Protein AF-A0A9W7CR65-F1 (afdb_monomer)

Mean predicted aligned error: 18.74 Å

Secondary structure (DSSP, 8-state):
------------------------------HHHHHHHHHHHHHHHHHHHHHHHHHHHHHHHHHHHHHHHHHHHHHHSPPPPP---TT--HHHHHHHHHHHHHHHHHHHHHT--GGGG-----

Structure (mmCIF, N/CA/C/O backbone):
data_AF-A0A9W7CR65-F1
#
_entry.id   AF-A0A9W7CR65-F1
#
loop_
_atom_site.group_PDB
_atom_site.id
_atom_site.type_symbol
_atom_site.label_atom_id
_atom_site.label_alt_id
_atom_site.label_comp_id
_atom_site.label_asym_id
_atom_site.label_entity_id
_atom_site.label_seq_id
_atom_site.pdbx_PDB_ins_code
_atom_site.Cartn_x
_atom_site.Cartn_y
_atom_site.Cartn_z
_atom_site.occupancy
_atom_site.B_iso_or_equiv
_atom_site.auth_seq_id
_atom_site.auth_comp_id
_atom_site.auth_asym_id
_atom_site.auth_atom_id
_atom_site.pdbx_PDB_model_num
ATOM 1 N N . MET A 1 1 ? -52.396 -55.146 -7.345 1.00 41.34 1 MET A N 1
ATOM 2 C CA . MET A 1 1 ? -51.537 -56.161 -6.698 1.00 41.34 1 MET A CA 1
ATOM 3 C C . MET A 1 1 ? -50.682 -55.373 -5.697 1.00 41.34 1 MET A C 1
ATOM 5 O O . MET A 1 1 ? -49.852 -54.617 -6.169 1.00 41.34 1 MET A O 1
ATOM 9 N N . ALA A 1 2 ? -51.022 -55.183 -4.408 1.00 36.03 2 ALA A N 1
ATOM 10 C CA . ALA A 1 2 ? -51.309 -56.144 -3.316 1.00 36.03 2 ALA A CA 1
ATOM 11 C C . ALA A 1 2 ? -50.117 -57.116 -3.162 1.00 36.03 2 ALA A C 1
ATOM 13 O O . ALA A 1 2 ? -49.791 -57.725 -4.173 1.00 36.03 2 ALA A O 1
ATOM 14 N N . GLN A 1 3 ? -49.387 -57.313 -2.054 1.00 40.72 3 GLN A N 1
ATOM 15 C CA . GLN A 1 3 ? -49.462 -57.092 -0.585 1.00 40.72 3 GLN A CA 1
ATOM 16 C C . GLN A 1 3 ? -47.986 -56.957 -0.084 1.00 40.72 3 GLN A C 1
ATOM 18 O O . GLN A 1 3 ? -47.090 -57.355 -0.823 1.00 40.72 3 GLN A O 1
ATOM 23 N N . THR A 1 4 ? -47.563 -56.300 1.007 1.00 43.38 4 THR A N 1
ATOM 24 C CA . THR A 1 4 ? -47.916 -56.334 2.448 1.00 43.38 4 THR A CA 1
ATOM 25 C C . THR A 1 4 ? -47.606 -57.658 3.157 1.00 43.38 4 THR A C 1
ATOM 27 O O . THR A 1 4 ? -48.370 -58.593 3.013 1.00 43.38 4 THR A O 1
ATOM 30 N N . GLU A 1 5 ? -46.558 -57.681 3.990 1.00 43.41 5 GLU A N 1
ATOM 31 C CA . GLU A 1 5 ? -46.440 -58.445 5.256 1.00 43.41 5 GLU A CA 1
ATOM 32 C C . GLU A 1 5 ? -45.136 -57.968 5.938 1.00 43.41 5 GLU A C 1
ATOM 34 O O . GLU A 1 5 ? -44.069 -58.041 5.340 1.00 43.41 5 GLU A O 1
ATOM 39 N N . ALA A 1 6 ? -45.127 -57.202 7.033 1.00 43.91 6 ALA A N 1
ATOM 40 C CA . ALA A 1 6 ? -45.684 -57.409 8.374 1.00 43.91 6 ALA A CA 1
ATOM 41 C C . ALA A 1 6 ? -44.957 -58.509 9.170 1.00 43.91 6 ALA A C 1
ATOM 43 O O . ALA A 1 6 ? -45.152 -59.692 8.933 1.00 43.91 6 ALA A O 1
ATOM 44 N N . ALA A 1 7 ? -44.177 -58.082 10.168 1.00 39.16 7 ALA A N 1
ATOM 45 C CA . ALA A 1 7 ? -43.906 -58.845 11.385 1.00 39.16 7 ALA A CA 1
ATOM 46 C C . ALA A 1 7 ? -43.545 -57.873 12.529 1.00 39.16 7 ALA A C 1
ATOM 48 O O . ALA A 1 7 ? -42.397 -57.490 12.734 1.00 39.16 7 ALA A O 1
ATOM 49 N N . THR A 1 8 ? -44.587 -57.442 13.234 1.00 44.91 8 THR A N 1
ATOM 50 C CA . THR A 1 8 ? -44.626 -56.872 14.600 1.00 44.91 8 THR A CA 1
ATOM 51 C C . THR A 1 8 ? -45.035 -58.051 15.518 1.00 44.91 8 THR A C 1
ATOM 53 O O . THR A 1 8 ? -45.747 -58.916 14.995 1.00 44.91 8 THR A O 1
ATOM 56 N N . PRO A 1 9 ? -44.633 -58.179 16.811 1.00 46.75 9 PRO A N 1
ATOM 57 C CA . PRO A 1 9 ? -45.292 -57.407 17.883 1.00 46.75 9 PRO A CA 1
ATOM 58 C C . PRO A 1 9 ? -44.507 -57.088 19.184 1.00 46.75 9 PRO A C 1
ATOM 60 O O . PRO A 1 9 ? -43.687 -57.878 19.625 1.00 46.75 9 PRO A O 1
ATOM 63 N N . GLN A 1 10 ? -44.906 -55.953 19.797 1.00 38.19 10 GLN A N 1
ATOM 64 C CA . GLN A 1 10 ? -45.129 -55.674 21.244 1.00 38.19 10 GLN A CA 1
ATOM 65 C C . GLN A 1 10 ? -43.935 -55.832 22.225 1.00 38.19 10 GLN A C 1
ATOM 67 O O . GLN A 1 10 ? -43.142 -56.746 22.118 1.00 38.19 10 GLN A O 1
ATOM 72 N N . GLU A 1 11 ? -43.708 -54.964 23.219 1.00 35.31 11 GLU A N 1
ATOM 73 C CA . GLU A 1 11 ? -44.657 -54.482 24.232 1.00 35.31 11 GLU A CA 1
ATOM 74 C C . GLU A 1 11 ? -44.203 -53.161 24.914 1.00 35.31 11 GLU A C 1
ATOM 76 O O . GLU A 1 11 ? -43.067 -52.715 24.789 1.00 35.31 11 GLU A O 1
ATOM 81 N N . ALA A 1 12 ? -45.171 -52.543 25.591 1.00 40.62 12 ALA A N 1
ATOM 82 C CA . ALA A 1 12 ? -45.284 -51.225 26.209 1.00 40.62 12 ALA A CA 1
ATOM 83 C C . ALA A 1 12 ? -44.092 -50.679 27.020 1.00 40.62 12 ALA A C 1
ATOM 85 O O . ALA A 1 12 ? -43.443 -51.408 27.750 1.00 40.62 12 ALA A O 1
ATOM 86 N N . HIS A 1 13 ? -43.944 -49.350 27.042 1.00 44.94 13 HIS A N 1
ATOM 87 C CA . HIS A 1 13 ? -44.265 -48.560 28.239 1.00 44.94 13 HIS A CA 1
ATOM 88 C C . HIS A 1 13 ? -44.498 -47.089 27.855 1.00 44.94 13 HIS A C 1
ATOM 90 O O . HIS A 1 13 ? -43.726 -46.476 27.123 1.00 44.94 13 HIS A O 1
ATOM 96 N N . HIS A 1 14 ? -45.634 -46.564 28.312 1.00 48.97 14 HIS A N 1
ATOM 97 C CA . HIS A 1 14 ? -46.015 -45.160 28.245 1.00 48.97 14 HIS A CA 1
ATOM 98 C C . HIS A 1 14 ? -45.067 -44.327 29.110 1.00 48.97 14 HIS A C 1
ATOM 100 O O . HIS A 1 14 ? -44.939 -44.646 30.286 1.00 48.97 14 HIS A O 1
ATOM 106 N N . GLU A 1 15 ? -44.542 -43.212 28.602 1.00 34.75 15 GLU A N 1
ATOM 107 C CA . GLU A 1 15 ? -44.429 -42.009 29.430 1.00 34.75 15 GLU A CA 1
ATOM 108 C C . GLU A 1 15 ? -44.466 -40.749 28.555 1.00 34.75 15 GLU A C 1
ATOM 110 O O . GLU A 1 15 ? -43.755 -40.619 27.559 1.00 34.75 15 GLU A O 1
ATOM 115 N N . ALA A 1 16 ? -45.383 -39.853 28.915 1.00 41.25 16 ALA A N 1
ATOM 116 C CA . ALA A 1 16 ? -45.557 -38.517 28.366 1.00 41.25 16 ALA A CA 1
ATOM 117 C C . ALA A 1 16 ? -44.267 -37.682 28.518 1.00 41.25 16 ALA A C 1
ATOM 119 O O . ALA A 1 16 ? -43.453 -37.969 29.396 1.00 41.25 16 ALA A O 1
ATOM 120 N N . PRO A 1 17 ? -44.064 -36.631 27.701 1.00 40.94 17 PRO A N 1
ATOM 121 C CA . PRO A 1 17 ? -42.855 -35.822 27.790 1.00 40.94 17 PRO A CA 1
ATOM 122 C C . PRO A 1 17 ? -42.782 -35.172 29.178 1.00 40.94 17 PRO A C 1
ATOM 124 O O . PRO A 1 17 ? -43.758 -34.524 29.574 1.00 40.94 17 PRO A O 1
ATOM 127 N N . PRO A 1 18 ? -41.660 -35.249 29.920 1.00 43.22 18 PRO A N 1
ATOM 128 C CA . PRO A 1 18 ? -41.446 -34.289 30.979 1.00 43.22 18 PRO A CA 1
ATOM 129 C C . PRO A 1 18 ? -41.287 -32.929 30.304 1.00 43.22 18 PRO A C 1
ATOM 131 O O . PRO A 1 18 ? -40.263 -32.601 29.703 1.00 43.22 18 PRO A O 1
ATOM 134 N N . ALA A 1 19 ? -42.369 -32.156 30.381 1.00 49.41 19 ALA A N 1
ATOM 135 C CA . ALA A 1 19 ? -42.361 -30.715 30.295 1.00 49.41 19 ALA A CA 1
ATOM 136 C C . ALA A 1 19 ? -41.265 -30.201 31.237 1.00 49.41 19 ALA A C 1
ATOM 138 O O . ALA A 1 19 ? -41.433 -30.112 32.448 1.00 49.41 19 ALA A O 1
ATOM 139 N N . GLY A 1 20 ? -40.105 -29.941 30.651 1.00 41.66 20 GLY A N 1
ATOM 140 C CA . GLY A 1 20 ? -38.918 -29.442 31.321 1.00 41.66 20 GLY A CA 1
ATOM 141 C C . GLY A 1 20 ? -38.293 -28.310 30.526 1.00 41.66 20 GLY A C 1
ATOM 142 O O . GLY A 1 20 ? -37.088 -28.098 30.600 1.00 41.66 20 GLY A O 1
ATOM 143 N N . THR A 1 21 ? -39.092 -27.559 29.760 1.00 39.88 21 THR A N 1
ATOM 144 C CA . THR A 1 21 ? -38.752 -26.161 29.517 1.00 39.88 21 THR A CA 1
ATOM 145 C C . THR A 1 21 ? -38.782 -25.485 30.881 1.00 39.88 21 THR A C 1
ATOM 147 O O . THR A 1 21 ? -39.824 -24.986 31.309 1.00 39.88 21 THR A O 1
ATOM 150 N N . ALA A 1 22 ? -37.637 -25.454 31.565 1.00 38.16 22 ALA A N 1
ATOM 151 C CA . ALA A 1 22 ? -37.326 -24.395 32.511 1.00 38.16 22 ALA A CA 1
ATOM 152 C C . ALA A 1 22 ? -37.198 -23.103 31.691 1.00 38.16 22 ALA A C 1
ATOM 154 O O . ALA A 1 22 ? -36.125 -22.559 31.453 1.00 38.16 22 ALA A O 1
ATOM 155 N N . ASN A 1 23 ? -38.348 -22.676 31.180 1.00 43.50 23 ASN A N 1
ATOM 156 C CA . ASN A 1 23 ? -38.655 -21.310 30.872 1.00 43.50 23 ASN A CA 1
ATOM 157 C C . ASN A 1 23 ? -38.508 -20.640 32.235 1.00 43.50 23 ASN A C 1
ATOM 159 O O . ASN A 1 23 ? -39.374 -20.796 33.097 1.00 43.50 23 ASN A O 1
ATOM 163 N N . VAL A 1 24 ? -37.334 -20.062 32.493 1.00 53.09 24 VAL A N 1
ATOM 164 C CA . VAL A 1 24 ? -37.117 -19.237 33.675 1.00 53.09 24 VAL A CA 1
ATOM 165 C C . VAL A 1 24 ? -38.0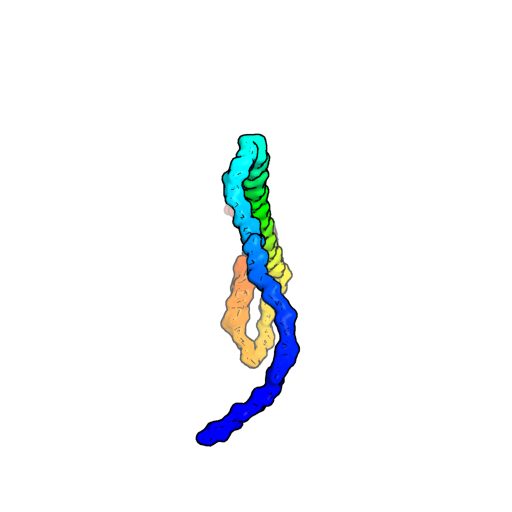51 -18.056 33.476 1.00 53.09 24 VAL A C 1
ATOM 167 O O . VAL A 1 24 ? -37.715 -17.077 32.812 1.00 53.09 24 VAL A O 1
ATOM 170 N N . ALA A 1 25 ? -39.280 -18.209 33.966 1.00 42.12 25 ALA A N 1
ATOM 171 C CA . ALA A 1 25 ? -40.170 -17.098 34.184 1.00 42.12 25 ALA A CA 1
ATOM 172 C C . ALA A 1 25 ? -39.365 -16.066 34.993 1.00 42.12 25 ALA A C 1
ATOM 174 O O . ALA A 1 25 ? -38.676 -16.454 35.943 1.00 42.12 25 ALA A O 1
ATOM 175 N N . PRO A 1 26 ? -39.377 -14.783 34.602 1.00 52.66 26 PRO A N 1
ATOM 176 C CA . PRO A 1 26 ? -38.614 -13.722 35.250 1.00 52.66 26 PRO A CA 1
ATOM 177 C C . PRO A 1 26 ? -39.247 -13.338 36.598 1.00 52.66 26 PRO A C 1
ATOM 179 O O . PRO A 1 26 ? -39.489 -12.163 36.871 1.00 52.66 26 PRO A O 1
ATOM 182 N N . ASP A 1 27 ? -39.539 -14.323 37.447 1.00 56.38 27 ASP A N 1
ATOM 183 C CA . ASP A 1 27 ? -40.054 -14.107 38.788 1.00 56.38 27 ASP A CA 1
ATOM 184 C C . ASP A 1 27 ? -38.908 -13.615 39.680 1.00 56.38 27 ASP A C 1
ATOM 186 O O . ASP A 1 27 ? -38.109 -14.369 40.230 1.00 56.38 27 ASP A O 1
ATOM 190 N N . ALA A 1 28 ? -38.843 -12.283 39.746 1.00 61.59 28 ALA A N 1
ATOM 191 C CA . ALA A 1 28 ? -38.169 -11.447 40.730 1.00 61.59 28 ALA A CA 1
ATOM 192 C C . ALA A 1 28 ? -36.683 -11.763 40.988 1.00 61.59 28 ALA A C 1
ATOM 194 O O . ALA A 1 28 ? -36.301 -12.201 42.075 1.00 61.59 28 ALA A O 1
ATOM 195 N N . MET A 1 29 ? -35.806 -11.395 40.041 1.00 69.88 29 MET A N 1
ATOM 196 C CA . MET A 1 29 ? -34.426 -11.044 40.410 1.00 69.88 29 MET A CA 1
ATOM 197 C C . MET A 1 29 ? -34.497 -10.021 41.553 1.00 69.88 29 MET A C 1
ATOM 199 O O . MET A 1 29 ? -35.109 -8.961 41.399 1.00 69.88 29 MET A O 1
ATOM 203 N N . SER A 1 30 ? -33.909 -10.332 42.714 1.00 86.62 30 SER A N 1
ATOM 204 C CA . SER A 1 30 ? -33.851 -9.368 43.819 1.00 86.62 30 SER A CA 1
ATOM 205 C C . SER A 1 30 ? -33.184 -8.077 43.329 1.00 86.62 30 SER A C 1
ATOM 207 O O . SER A 1 30 ? -32.310 -8.133 42.468 1.00 86.62 30 SER A O 1
ATOM 209 N N . MET A 1 31 ? -33.532 -6.905 43.869 1.00 88.94 31 MET A N 1
ATOM 210 C CA . MET A 1 31 ? -32.912 -5.637 43.431 1.00 88.94 31 MET A CA 1
ATOM 211 C C . MET A 1 31 ? -31.374 -5.660 43.521 1.00 88.94 31 MET A C 1
ATOM 213 O O . MET A 1 31 ? -30.696 -5.031 42.711 1.00 88.94 31 MET A O 1
ATOM 217 N N . GLN A 1 32 ? -30.812 -6.431 44.460 1.00 88.94 32 GLN A N 1
ATOM 218 C CA . GLN A 1 32 ? -29.367 -6.670 44.530 1.00 88.94 32 GLN A CA 1
ATOM 219 C C . GLN A 1 32 ? -28.863 -7.508 43.347 1.00 88.94 32 GLN A C 1
ATOM 221 O O . GLN A 1 32 ? -27.867 -7.140 42.731 1.00 88.94 32 GLN A O 1
ATOM 226 N N . GLN A 1 33 ? -29.555 -8.593 42.989 1.00 89.31 33 GLN A N 1
ATOM 227 C CA . GLN A 1 33 ? -29.216 -9.395 41.807 1.00 89.31 33 GLN A CA 1
ATOM 228 C C . GLN A 1 33 ? -29.394 -8.604 40.510 1.00 89.31 33 GLN A C 1
ATOM 230 O O . GLN A 1 33 ? -28.545 -8.704 39.629 1.00 89.31 33 GLN A O 1
ATOM 235 N N . LEU A 1 34 ? -30.42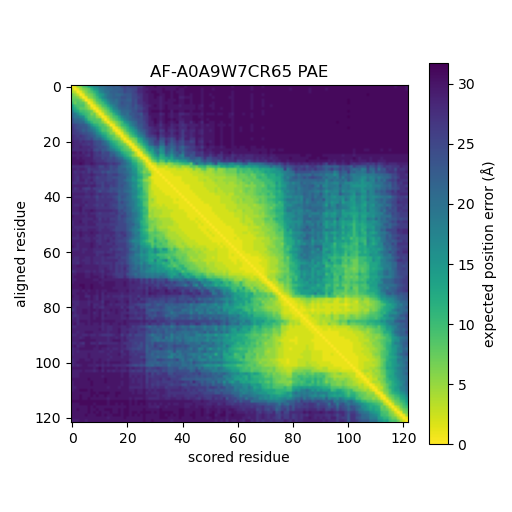4 -7.757 40.421 1.00 93.56 34 LEU A N 1
ATOM 236 C CA . LEU A 1 34 ? -30.631 -6.860 39.288 1.00 93.56 34 LEU A CA 1
ATOM 237 C C . LEU A 1 34 ? -29.449 -5.899 39.128 1.00 93.56 34 LEU A C 1
ATOM 239 O O . LEU A 1 34 ? -28.926 -5.770 38.026 1.00 93.56 34 LEU A O 1
ATOM 243 N N . MET A 1 35 ? -28.994 -5.254 40.211 1.00 93.94 35 MET A N 1
ATOM 244 C CA . MET A 1 35 ? -27.826 -4.368 40.144 1.00 93.94 35 MET A CA 1
ATOM 245 C C . MET A 1 35 ? -26.564 -5.123 39.734 1.00 93.94 35 MET A C 1
ATOM 247 O O . MET A 1 35 ? -25.822 -4.637 38.883 1.00 93.94 35 MET A O 1
ATOM 251 N N . ILE A 1 36 ? -26.330 -6.318 40.281 1.00 94.38 36 ILE A N 1
ATOM 252 C CA . ILE A 1 36 ? -25.181 -7.149 39.896 1.00 94.38 36 ILE A CA 1
ATOM 253 C C . ILE A 1 36 ? -25.241 -7.481 38.402 1.00 94.38 36 ILE A C 1
ATOM 255 O O . ILE A 1 36 ? -24.245 -7.315 37.698 1.00 94.38 36 ILE A O 1
ATOM 259 N N . TRP A 1 37 ? -26.410 -7.882 37.903 1.00 94.25 37 TRP A N 1
ATOM 260 C CA . TRP A 1 37 ? -26.609 -8.205 36.495 1.00 94.25 37 TRP A CA 1
ATOM 261 C C . TRP A 1 37 ? -26.410 -6.986 35.585 1.00 94.25 37 TRP A C 1
ATOM 263 O O . TRP A 1 37 ? -25.653 -7.070 34.619 1.00 94.25 37 TRP A O 1
ATOM 273 N N . LEU A 1 38 ? -26.989 -5.828 35.927 1.00 95.06 38 LEU A N 1
ATOM 274 C CA . LEU A 1 38 ? -26.818 -4.587 35.161 1.00 95.06 38 LEU A CA 1
ATOM 275 C C . LEU A 1 38 ? -25.346 -4.152 35.113 1.00 95.06 38 LEU A C 1
ATOM 277 O O . LEU A 1 38 ? -24.841 -3.745 34.068 1.00 95.06 38 LEU A O 1
ATOM 281 N N . THR A 1 39 ? -24.649 -4.254 36.247 1.00 95.56 39 THR A N 1
ATOM 282 C CA . THR A 1 39 ? -23.235 -3.866 36.356 1.00 95.56 39 THR A CA 1
ATOM 283 C C . THR A 1 39 ? -22.355 -4.802 35.532 1.00 95.56 39 THR A C 1
ATOM 285 O O . THR A 1 39 ? -21.465 -4.347 34.813 1.00 95.56 39 THR A O 1
ATOM 288 N N . GLN A 1 40 ? -22.635 -6.107 35.576 1.00 95.00 40 GLN A N 1
ATOM 289 C CA . GLN A 1 40 ? -21.943 -7.101 34.761 1.00 95.00 40 GLN A CA 1
ATOM 290 C C . GLN A 1 40 ? -22.187 -6.868 33.265 1.00 95.00 40 GLN A C 1
ATOM 292 O O . GLN A 1 40 ? -21.242 -6.887 32.476 1.00 95.00 40 GLN A O 1
ATOM 297 N N . GLN A 1 41 ? -23.434 -6.598 32.874 1.00 94.00 41 GLN A N 1
ATOM 298 C CA . GLN A 1 41 ? -23.786 -6.298 31.490 1.00 94.00 41 GLN A CA 1
ATOM 299 C C . GLN A 1 41 ? -23.058 -5.042 30.993 1.00 94.00 41 GLN A C 1
ATOM 301 O O . GLN A 1 41 ? -22.502 -5.038 29.892 1.00 94.00 41 GLN A O 1
ATOM 306 N N . GLN A 1 42 ? -23.008 -3.991 31.816 1.00 93.94 42 GLN A N 1
ATOM 307 C CA . GLN A 1 42 ? -22.305 -2.756 31.485 1.00 93.94 42 GLN A CA 1
ATOM 308 C C . GLN A 1 42 ? -20.794 -2.980 31.329 1.00 93.94 42 GLN A C 1
ATOM 310 O O . GLN A 1 42 ? -20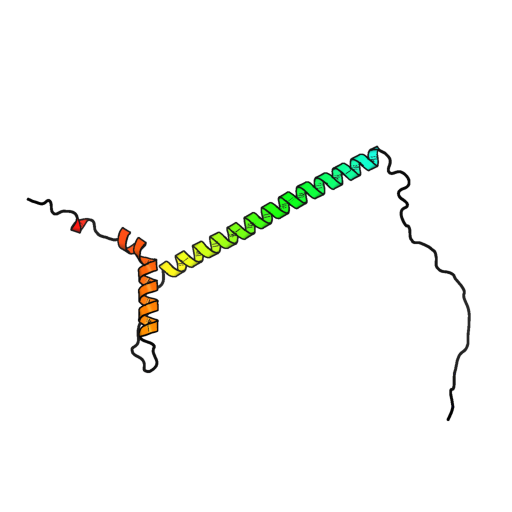.206 -2.473 30.373 1.00 93.94 42 GLN A O 1
ATOM 315 N N . GLN A 1 43 ? -20.169 -3.759 32.220 1.00 94.69 43 GLN 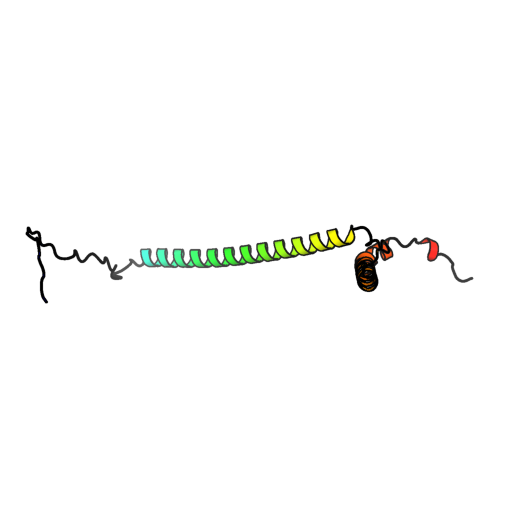A N 1
ATOM 316 C CA . GLN A 1 43 ? -18.751 -4.114 32.096 1.00 94.69 43 GLN A CA 1
ATOM 317 C C . GLN A 1 43 ? -18.468 -4.873 30.801 1.00 94.69 43 GLN A C 1
ATOM 319 O O . GLN A 1 43 ? -17.562 -4.494 30.064 1.00 94.69 43 GLN A O 1
ATOM 324 N N . MET A 1 44 ? -19.271 -5.892 30.488 1.00 95.50 44 MET A N 1
ATOM 325 C CA . MET A 1 44 ? -19.130 -6.662 29.250 1.00 95.50 44 MET A CA 1
ATOM 326 C C . MET A 1 44 ? -19.185 -5.769 28.008 1.00 95.50 44 MET A C 1
ATOM 328 O O . MET A 1 44 ? -18.354 -5.910 27.112 1.00 95.50 44 MET A O 1
ATOM 332 N N . TYR A 1 45 ? -20.121 -4.819 27.966 1.00 96.75 45 TYR A N 1
ATOM 333 C CA . TYR A 1 45 ? -20.234 -3.881 26.851 1.00 96.75 45 TYR A CA 1
ATOM 334 C C . TYR A 1 45 ? -19.006 -2.964 26.730 1.00 96.75 45 TYR A C 1
ATOM 336 O O . TYR A 1 45 ? -18.464 -2.789 25.637 1.00 96.75 45 TYR A O 1
ATOM 344 N N . GLN A 1 46 ? -18.525 -2.419 27.852 1.00 94.31 46 GLN A N 1
ATOM 345 C CA . GLN A 1 46 ? -17.324 -1.578 27.885 1.00 94.31 46 GLN A CA 1
ATOM 346 C C . GLN A 1 46 ? -16.087 -2.339 27.393 1.00 94.31 46 GLN A C 1
ATOM 348 O O . GLN A 1 46 ? -15.354 -1.845 26.533 1.00 94.31 46 GLN A O 1
ATOM 353 N N . THR A 1 47 ? -15.879 -3.560 27.892 1.00 96.06 47 THR A N 1
ATOM 354 C CA . THR A 1 47 ? -14.756 -4.406 27.479 1.00 96.06 47 THR A CA 1
ATOM 355 C C . THR A 1 47 ? -14.862 -4.773 26.006 1.00 96.06 47 THR A C 1
ATOM 357 O O . THR A 1 47 ? -13.883 -4.629 25.283 1.00 96.06 47 THR A O 1
ATOM 360 N N . GLN A 1 48 ? -16.045 -5.162 25.523 1.00 95.75 48 GLN A N 1
ATOM 361 C CA . GLN A 1 48 ? -16.247 -5.499 24.114 1.00 95.75 48 GLN A CA 1
ATOM 362 C C . GLN A 1 48 ? -15.871 -4.336 23.186 1.00 95.75 48 GLN A C 1
ATOM 364 O O . GLN A 1 48 ? -15.153 -4.542 22.205 1.00 95.75 48 GLN A O 1
ATOM 369 N N . MET A 1 49 ? -16.320 -3.119 23.504 1.00 96.56 49 MET A N 1
ATOM 370 C CA . MET A 1 49 ? -15.982 -1.920 22.734 1.00 96.56 49 MET A CA 1
ATOM 371 C C . MET A 1 49 ? -14.478 -1.638 22.746 1.00 96.56 49 MET A C 1
ATOM 373 O O . MET A 1 49 ? -13.886 -1.379 21.695 1.00 96.56 49 MET A O 1
ATOM 377 N N . GLN A 1 50 ? -13.843 -1.728 23.916 1.00 95.81 50 GLN A N 1
ATOM 378 C CA . GLN A 1 50 ? -12.403 -1.517 24.045 1.00 95.81 50 GLN A CA 1
ATOM 379 C C . GLN A 1 50 ? -11.606 -2.553 23.241 1.00 95.81 50 GLN A C 1
ATOM 381 O O . GLN A 1 50 ? -10.670 -2.190 22.527 1.00 95.81 50 GLN A O 1
ATOM 386 N N . THR A 1 51 ? -11.997 -3.828 23.302 1.00 96.44 51 THR A N 1
ATOM 387 C CA . THR A 1 51 ? -11.349 -4.905 22.548 1.00 96.44 51 THR A CA 1
ATOM 388 C C . THR A 1 51 ? -11.522 -4.716 21.044 1.00 96.44 51 THR A C 1
ATOM 390 O O . THR A 1 51 ? -10.550 -4.864 20.306 1.00 96.44 51 THR A O 1
ATOM 393 N N . GLN A 1 52 ? -12.716 -4.340 20.568 1.00 95.50 52 GLN A N 1
ATOM 394 C CA . GLN A 1 52 ? -12.921 -4.051 19.145 1.00 95.50 52 GLN A CA 1
ATOM 395 C C . GLN A 1 52 ? -12.028 -2.910 18.661 1.00 95.50 52 GLN A C 1
ATOM 397 O O . GLN A 1 52 ? -11.374 -3.043 17.626 1.00 95.50 52 GLN A O 1
ATOM 402 N N . PHE A 1 53 ? -11.961 -1.813 19.416 1.00 96.38 53 PHE A N 1
ATOM 403 C CA . PHE A 1 53 ? -11.126 -0.676 19.045 1.00 96.38 53 PHE A CA 1
ATOM 404 C C . PHE A 1 53 ? -9.639 -1.047 19.023 1.00 96.38 53 PHE A C 1
ATOM 406 O O . PHE A 1 53 ? -8.927 -0.716 18.076 1.00 96.38 53 PHE A O 1
ATOM 413 N N . GLN A 1 54 ? -9.173 -1.792 20.027 1.00 94.94 54 GLN A N 1
ATOM 414 C CA . GLN A 1 54 ? -7.788 -2.249 20.085 1.00 94.94 54 GLN A CA 1
ATOM 415 C C . GLN A 1 54 ? -7.446 -3.191 18.923 1.00 94.94 54 GLN A C 1
ATOM 417 O O . GLN A 1 54 ? -6.383 -3.042 18.319 1.00 94.94 54 GLN A O 1
ATOM 422 N N . MET A 1 55 ? -8.344 -4.117 18.571 1.00 95.81 55 MET A N 1
ATOM 423 C CA . MET A 1 55 ? -8.152 -4.996 17.415 1.00 95.81 55 MET A CA 1
ATOM 424 C C . MET A 1 55 ? -8.117 -4.209 16.108 1.00 95.81 55 MET A C 1
ATOM 426 O O . MET A 1 55 ? -7.231 -4.442 15.288 1.00 95.81 55 MET A O 1
ATOM 430 N N . GLN A 1 56 ? -9.026 -3.248 15.923 1.00 94.75 56 GLN A N 1
ATOM 431 C CA . GLN A 1 56 ? -9.028 -2.393 14.738 1.00 94.75 56 GLN A CA 1
ATOM 432 C C . GLN A 1 56 ? -7.717 -1.608 14.628 1.00 94.75 56 GLN A C 1
ATOM 434 O O . GLN A 1 56 ? -7.098 -1.610 13.567 1.00 94.75 56 GLN A O 1
ATOM 439 N N . MET A 1 57 ? -7.263 -0.996 15.723 1.00 94.94 57 MET A N 1
ATOM 440 C CA . MET A 1 57 ? -5.994 -0.265 15.774 1.00 94.94 57 MET A CA 1
ATOM 441 C C . MET A 1 57 ? -4.789 -1.164 15.490 1.00 94.94 57 MET A C 1
ATOM 443 O O . MET A 1 57 ? -3.893 -0.775 14.746 1.00 94.94 57 MET A O 1
ATOM 447 N N . GLN A 1 58 ? -4.749 -2.380 16.037 1.00 94.31 58 GLN A N 1
ATOM 448 C CA . GLN A 1 58 ? -3.679 -3.322 15.707 1.00 94.31 58 GLN A CA 1
ATOM 449 C C . GLN A 1 58 ? -3.718 -3.727 14.237 1.00 94.31 58 GLN A C 1
ATOM 451 O O . GLN A 1 58 ? -2.668 -3.805 13.604 1.00 94.31 58 GLN A O 1
ATOM 456 N N . GLN A 1 59 ? -4.896 -3.984 13.675 1.00 93.25 59 GLN A N 1
ATOM 457 C CA . GLN A 1 59 ? -5.026 -4.387 12.279 1.00 93.25 59 GLN A CA 1
ATOM 458 C C . GLN A 1 59 ? -4.587 -3.266 11.330 1.00 93.25 59 GLN A C 1
ATOM 460 O O . GLN A 1 59 ? -3.848 -3.519 10.377 1.00 93.25 59 GLN A O 1
ATOM 465 N N . THR A 1 60 ? -5.003 -2.026 11.596 1.00 90.06 60 THR A N 1
ATOM 466 C CA . THR A 1 60 ? -4.592 -0.866 10.798 1.00 90.06 60 THR A CA 1
ATOM 467 C C . THR A 1 60 ? -3.099 -0.608 10.928 1.00 90.06 60 THR A C 1
ATOM 469 O O . THR A 1 60 ? -2.451 -0.384 9.906 1.00 90.06 60 THR A O 1
ATOM 472 N N . ASN A 1 61 ? -2.535 -0.721 12.133 1.00 91.56 61 ASN A N 1
ATOM 473 C CA . ASN A 1 61 ? -1.103 -0.540 12.345 1.00 91.56 61 ASN A CA 1
ATOM 474 C C . ASN A 1 61 ? -0.283 -1.625 11.629 1.00 91.56 61 ASN A C 1
ATOM 476 O O . ASN A 1 61 ? 0.633 -1.306 10.883 1.00 91.56 61 ASN A O 1
ATOM 480 N N . ASN A 1 62 ? -0.671 -2.900 11.745 1.00 91.62 62 ASN A N 1
ATOM 481 C CA . ASN A 1 62 ? -0.020 -3.991 11.008 1.00 91.62 62 ASN A CA 1
ATOM 482 C C . ASN A 1 62 ? -0.097 -3.785 9.488 1.00 91.62 62 ASN A C 1
ATOM 484 O O . ASN A 1 62 ? 0.882 -4.008 8.776 1.00 91.62 62 ASN A O 1
ATOM 488 N N . ARG A 1 63 ? -1.248 -3.332 8.972 1.00 91.19 63 ARG A N 1
ATOM 489 C CA . ARG A 1 63 ? -1.406 -3.025 7.544 1.00 91.19 63 ARG A CA 1
ATOM 490 C C . ARG A 1 63 ? -0.503 -1.871 7.113 1.00 91.19 63 ARG A C 1
ATOM 492 O O . ARG A 1 63 ? 0.071 -1.930 6.029 1.00 91.19 63 ARG A O 1
ATOM 499 N N . PHE A 1 64 ? -0.393 -0.832 7.935 1.00 92.62 64 PHE A N 1
ATOM 500 C CA . PHE A 1 64 ? 0.478 0.307 7.668 1.00 92.62 64 PHE A CA 1
ATOM 501 C C . PHE A 1 64 ? 1.953 -0.107 7.646 1.00 92.62 64 PHE A C 1
ATOM 503 O O . PHE A 1 64 ? 2.631 0.148 6.653 1.00 92.62 64 PHE A O 1
ATOM 510 N N . GLU A 1 65 ? 2.415 -0.820 8.672 1.00 88.38 65 GLU A N 1
ATOM 511 C CA . GLU A 1 65 ? 3.788 -1.330 8.757 1.00 88.38 65 GLU A CA 1
ATOM 512 C C . GLU A 1 65 ? 4.133 -2.225 7.560 1.00 88.38 65 GLU A C 1
ATOM 514 O O . GLU A 1 65 ? 5.194 -2.080 6.956 1.00 88.38 65 GLU A O 1
ATOM 519 N N . HIS A 1 66 ? 3.210 -3.097 7.138 1.00 86.19 66 HIS A N 1
ATOM 520 C CA . HIS A 1 66 ? 3.405 -3.930 5.952 1.00 86.19 66 HIS A CA 1
ATOM 521 C C . HIS A 1 66 ? 3.560 -3.100 4.668 1.00 86.19 66 HIS A C 1
ATOM 523 O O . HIS A 1 66 ? 4.457 -3.357 3.862 1.00 86.19 66 HIS A O 1
ATOM 529 N N . LEU A 1 67 ? 2.719 -2.077 4.477 1.00 86.12 67 LEU A N 1
ATOM 530 C CA . LEU A 1 67 ? 2.833 -1.169 3.333 1.00 86.12 67 LEU A CA 1
ATOM 531 C C . LEU A 1 67 ? 4.172 -0.423 3.356 1.00 86.12 67 LEU A C 1
ATOM 533 O O . LEU A 1 67 ? 4.849 -0.359 2.327 1.00 86.12 67 LEU A O 1
ATOM 537 N N . LEU A 1 68 ? 4.589 0.071 4.521 1.00 82.81 68 LEU A N 1
ATOM 538 C CA . LEU A 1 68 ? 5.841 0.801 4.691 1.00 82.81 68 LEU A CA 1
ATOM 539 C C . LEU A 1 68 ? 7.066 -0.091 4.419 1.00 82.81 68 LEU A C 1
ATOM 541 O O . LEU A 1 68 ? 7.965 0.301 3.669 1.00 82.81 68 LEU A O 1
ATOM 545 N N . ALA A 1 69 ? 7.066 -1.321 4.942 1.00 78.44 69 ALA A N 1
ATOM 546 C CA . ALA A 1 69 ? 8.104 -2.317 4.689 1.00 78.44 69 ALA A CA 1
ATOM 547 C C . ALA A 1 69 ? 8.184 -2.694 3.199 1.00 78.44 69 ALA A C 1
ATOM 549 O O . ALA A 1 69 ? 9.273 -2.689 2.619 1.00 78.44 69 ALA A O 1
ATOM 550 N N . SER A 1 70 ? 7.035 -2.921 2.549 1.00 74.31 70 SER A N 1
ATOM 551 C CA . SER A 1 70 ? 6.978 -3.250 1.118 1.00 74.31 70 SER A CA 1
ATOM 552 C C . SER A 1 70 ? 7.521 -2.120 0.233 1.00 74.31 70 SER A C 1
ATOM 554 O O . SER A 1 70 ? 8.161 -2.372 -0.790 1.00 74.31 70 SER A O 1
ATOM 556 N N . GLN A 1 71 ? 7.325 -0.860 0.638 1.00 69.31 71 GLN A N 1
ATOM 557 C CA . GLN A 1 71 ? 7.859 0.289 -0.086 1.00 69.31 71 GLN A CA 1
ATOM 558 C C . GLN A 1 71 ? 9.384 0.387 0.070 1.00 69.31 71 GLN A C 1
ATOM 560 O O . GLN A 1 71 ? 10.089 0.644 -0.908 1.00 69.31 71 GLN A O 1
ATOM 565 N N . GLY A 1 72 ? 9.902 0.138 1.277 1.00 64.75 72 GLY A N 1
ATOM 566 C CA . GLY A 1 72 ? 11.340 0.069 1.543 1.00 64.75 72 GLY A CA 1
ATOM 567 C C . GLY A 1 72 ? 12.036 -1.028 0.735 1.00 64.75 72 GLY A C 1
ATOM 568 O O . GLY A 1 72 ? 13.113 -0.801 0.186 1.00 64.75 72 GLY A O 1
ATOM 569 N N . GLU A 1 73 ? 11.397 -2.187 0.587 1.00 63.78 73 GLU A N 1
ATOM 570 C CA . GLU A 1 73 ? 11.912 -3.292 -0.221 1.00 63.78 73 GLU A CA 1
ATOM 571 C C . GLU A 1 73 ? 11.930 -2.955 -1.719 1.00 63.78 73 GLU A C 1
ATOM 573 O O . GLU A 1 73 ? 12.926 -3.216 -2.391 1.00 63.78 73 GLU A O 1
ATOM 578 N N . ARG A 1 74 ? 10.903 -2.269 -2.246 1.00 64.19 74 ARG A N 1
ATOM 579 C CA . ARG A 1 74 ? 10.908 -1.758 -3.634 1.00 64.19 74 ARG A CA 1
ATOM 580 C C . ARG A 1 74 ? 12.029 -0.749 -3.905 1.00 64.19 74 ARG A C 1
ATOM 582 O O . ARG A 1 74 ? 12.511 -0.681 -5.029 1.00 64.19 74 ARG A O 1
ATOM 589 N N . ARG A 1 75 ? 12.459 0.030 -2.905 1.00 66.06 75 ARG A N 1
ATOM 590 C CA . ARG A 1 75 ? 13.551 1.016 -3.051 1.00 66.06 75 ARG A CA 1
ATOM 591 C C . ARG A 1 75 ? 14.950 0.394 -3.060 1.00 66.06 75 ARG A C 1
ATOM 593 O O . ARG A 1 75 ? 15.885 1.058 -3.491 1.00 66.06 75 ARG A O 1
ATOM 600 N N . LYS A 1 76 ? 15.120 -0.842 -2.581 1.00 67.00 76 LYS A N 1
ATOM 601 C CA . LYS A 1 76 ? 16.438 -1.498 -2.467 1.00 67.00 76 LYS A CA 1
ATOM 602 C C . LYS A 1 76 ? 16.797 -2.404 -3.641 1.00 67.00 76 LYS A C 1
ATOM 604 O O . LYS A 1 76 ? 17.928 -2.864 -3.705 1.00 67.00 76 LYS A O 1
ATOM 609 N N . LYS A 1 77 ? 15.858 -2.669 -4.548 1.00 75.62 77 LYS A N 1
ATOM 610 C CA . LYS A 1 77 ? 16.099 -3.546 -5.699 1.00 75.62 77 LYS A CA 1
ATOM 611 C C . LYS A 1 77 ? 17.069 -2.895 -6.686 1.00 75.62 77 LYS A C 1
ATOM 613 O O . LYS A 1 77 ? 17.211 -1.667 -6.697 1.00 75.62 77 LYS A O 1
ATOM 618 N N . ASP A 1 78 ? 17.723 -3.730 -7.480 1.00 84.12 78 ASP A N 1
ATOM 619 C CA . ASP A 1 78 ? 18.481 -3.331 -8.663 1.00 84.12 78 ASP A CA 1
ATOM 620 C C . ASP A 1 78 ? 17.528 -2.915 -9.796 1.00 84.12 78 ASP A C 1
ATOM 622 O O . ASP A 1 78 ? 16.351 -3.299 -9.773 1.00 84.12 78 ASP A O 1
ATOM 626 N N . PRO A 1 79 ? 17.986 -2.091 -10.758 1.00 87.69 79 PRO A N 1
ATOM 627 C CA . PRO A 1 79 ? 17.162 -1.726 -11.901 1.00 87.69 79 PRO A CA 1
ATOM 628 C C . PRO A 1 79 ? 16.848 -2.969 -12.746 1.00 87.69 79 PRO A C 1
ATOM 630 O O . PRO A 1 79 ? 17.690 -3.865 -12.850 1.00 87.69 79 PRO A O 1
ATOM 633 N N . PRO A 1 80 ? 15.660 -3.040 -13.368 1.00 89.50 80 PRO A N 1
ATOM 634 C CA . PRO A 1 80 ? 15.349 -4.121 -14.294 1.00 89.50 80 PRO A CA 1
ATOM 635 C C . PRO A 1 80 ? 16.325 -4.106 -15.480 1.00 89.50 80 PRO A C 1
ATOM 637 O O . PRO A 1 80 ? 16.616 -3.056 -16.052 1.00 89.50 80 PRO A O 1
ATOM 640 N N . MET A 1 81 ? 16.829 -5.276 -15.867 1.00 91.44 81 MET A N 1
ATOM 641 C CA . MET A 1 81 ? 17.773 -5.437 -16.977 1.00 91.44 81 MET A CA 1
ATOM 642 C C . MET A 1 81 ? 17.027 -5.857 -18.248 1.00 91.44 81 MET A C 1
ATOM 644 O O . MET A 1 81 ? 16.126 -6.684 -18.162 1.00 91.44 81 MET A O 1
ATOM 648 N N . TYR A 1 82 ? 17.414 -5.298 -19.397 1.00 93.75 82 TYR A N 1
ATOM 649 C CA . TYR A 1 82 ? 16.924 -5.709 -20.716 1.00 93.75 82 TYR A CA 1
ATOM 650 C C . TYR A 1 82 ? 17.942 -6.633 -21.373 1.00 93.75 82 TYR A C 1
ATOM 652 O O . TYR A 1 82 ? 19.113 -6.266 -21.506 1.00 93.75 82 TYR A O 1
ATOM 660 N N . GLU A 1 83 ? 17.515 -7.824 -21.775 1.00 93.69 83 GLU A N 1
ATOM 661 C CA . GLU A 1 83 ? 18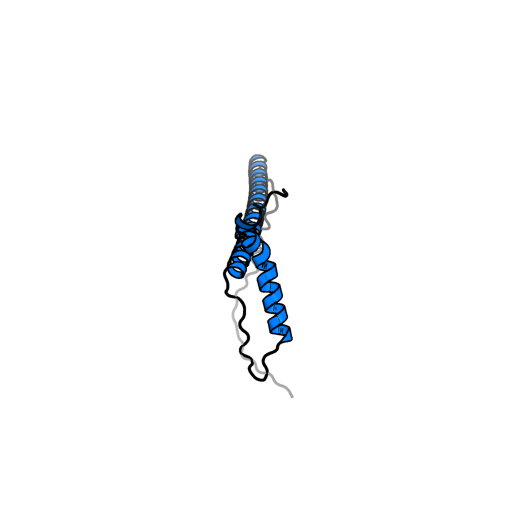.399 -8.850 -22.338 1.00 93.69 83 GLU A CA 1
ATOM 662 C C . GLU A 1 83 ? 18.412 -8.854 -23.875 1.00 93.69 83 GLU A C 1
ATOM 664 O O . GLU A 1 83 ? 19.249 -9.524 -24.486 1.00 93.69 83 GLU A O 1
ATOM 669 N N . GLY A 1 84 ? 17.512 -8.100 -24.512 1.00 92.50 84 GLY A N 1
ATOM 670 C CA . GLY A 1 84 ? 17.376 -8.027 -25.965 1.00 92.50 84 GLY A CA 1
ATOM 671 C C . GLY A 1 84 ? 16.892 -9.334 -26.590 1.00 92.50 84 GLY A C 1
ATOM 672 O O . GLY A 1 84 ? 17.166 -9.597 -27.764 1.00 92.50 84 GLY A O 1
ATOM 673 N N . LYS A 1 85 ? 16.215 -10.185 -25.813 1.00 94.25 85 LYS A N 1
ATOM 674 C CA . LYS A 1 85 ? 15.745 -11.488 -26.290 1.00 94.25 85 LYS A CA 1
ATOM 675 C C . LYS A 1 85 ? 14.552 -11.311 -27.226 1.00 94.25 85 LYS A C 1
ATOM 677 O O . LYS A 1 85 ? 13.703 -10.445 -27.039 1.00 94.25 85 LYS A O 1
ATOM 682 N N . PHE A 1 86 ? 14.449 -12.173 -28.236 1.00 87.88 86 PHE A N 1
ATOM 683 C CA . PHE A 1 86 ? 13.275 -12.192 -29.109 1.00 87.88 86 PHE A CA 1
ATOM 684 C C . PHE A 1 86 ? 12.026 -12.559 -28.291 1.00 87.88 86 PHE A C 1
ATOM 686 O O . PHE A 1 86 ? 11.976 -13.636 -27.697 1.00 87.88 86 PHE A O 1
ATOM 693 N N . GLY A 1 87 ? 11.039 -11.659 -28.252 1.00 89.62 87 GLY A N 1
ATOM 694 C CA . GLY A 1 87 ? 9.839 -11.782 -27.415 1.00 89.62 87 GLY A CA 1
ATOM 695 C C . GLY A 1 87 ? 9.917 -11.050 -26.071 1.00 89.62 87 GLY A C 1
ATOM 696 O O . GLY A 1 87 ? 8.936 -11.050 -25.334 1.00 89.62 87 GLY A O 1
ATOM 697 N N . GLU A 1 88 ? 11.048 -10.416 -25.755 1.00 92.75 88 GLU A N 1
ATOM 698 C CA . GLU A 1 88 ? 11.133 -9.467 -24.649 1.00 92.75 88 GLU A CA 1
ATOM 699 C C . GLU A 1 88 ? 10.453 -8.152 -25.043 1.00 92.75 88 GLU A C 1
ATOM 701 O O . GLU A 1 88 ? 10.677 -7.617 -26.131 1.00 92.75 88 GLU A O 1
ATOM 706 N N . ASP A 1 89 ? 9.586 -7.653 -24.168 1.00 95.44 89 ASP A N 1
ATOM 707 C CA . ASP A 1 89 ? 8.802 -6.450 -24.420 1.00 95.44 89 ASP A CA 1
ATOM 708 C C . ASP A 1 89 ? 9.595 -5.206 -24.001 1.00 95.44 89 ASP A C 1
ATOM 710 O O . ASP A 1 89 ? 9.819 -4.944 -22.814 1.00 95.44 89 ASP A O 1
ATOM 714 N N . LEU A 1 90 ? 10.028 -4.442 -25.003 1.00 94.25 90 LEU A N 1
ATOM 715 C CA . LEU A 1 90 ? 10.774 -3.206 -24.806 1.00 94.25 90 LEU A CA 1
ATOM 716 C C . LEU A 1 90 ? 9.940 -2.140 -24.085 1.00 94.25 90 LEU A C 1
ATOM 718 O O . LEU A 1 90 ? 10.476 -1.429 -23.236 1.00 94.25 90 LEU A O 1
ATOM 722 N N . GLU A 1 91 ? 8.650 -2.018 -24.406 1.00 95.31 91 GLU A N 1
ATOM 723 C CA . GLU A 1 91 ? 7.782 -1.016 -23.783 1.00 95.31 91 GLU A CA 1
ATOM 724 C C . GLU A 1 91 ? 7.597 -1.337 -22.303 1.00 95.31 91 GLU A C 1
ATOM 726 O O . GLU A 1 91 ? 7.749 -0.464 -21.448 1.00 95.31 91 GLU A O 1
ATOM 731 N N . LEU A 1 92 ? 7.376 -2.613 -21.980 1.00 95.06 92 LEU A N 1
ATOM 732 C CA . LEU A 1 92 ? 7.257 -3.058 -20.595 1.00 95.06 92 LEU A CA 1
ATOM 733 C C . LEU A 1 92 ? 8.541 -2.817 -19.791 1.00 95.06 92 LEU A C 1
ATOM 735 O O . LEU A 1 92 ? 8.472 -2.392 -18.634 1.00 95.06 92 LEU A O 1
ATOM 739 N N . TRP A 1 93 ? 9.710 -3.052 -20.391 1.00 94.56 93 TRP A N 1
ATOM 740 C CA . TRP A 1 93 ? 10.986 -2.760 -19.738 1.00 94.56 93 TRP A CA 1
ATOM 741 C C . TRP A 1 93 ? 11.170 -1.258 -19.476 1.00 94.56 93 TRP A C 1
ATOM 743 O O . TRP A 1 93 ? 11.585 -0.881 -18.376 1.00 94.56 93 TRP A O 1
ATOM 753 N N . ILE A 1 94 ? 10.804 -0.396 -20.434 1.00 94.69 94 ILE A N 1
ATOM 754 C CA . ILE A 1 94 ? 10.843 1.065 -20.261 1.00 94.69 94 ILE A CA 1
ATOM 755 C C . ILE A 1 94 ? 9.937 1.488 -19.099 1.00 94.69 94 ILE A C 1
ATOM 757 O O . ILE A 1 94 ? 10.396 2.209 -18.213 1.00 94.69 94 ILE A O 1
ATOM 761 N N . PHE A 1 95 ? 8.700 0.986 -19.033 1.00 94.44 95 PHE A N 1
ATOM 762 C CA . PHE A 1 95 ? 7.791 1.297 -17.923 1.00 94.44 95 PHE A CA 1
ATOM 763 C C . PHE A 1 95 ? 8.362 0.866 -16.565 1.00 94.44 95 PHE A C 1
ATOM 765 O O . PHE A 1 95 ? 8.321 1.633 -15.600 1.00 94.44 95 PHE A O 1
ATOM 772 N N . ALA A 1 96 ? 8.939 -0.335 -16.484 1.00 90.44 96 ALA A N 1
ATOM 773 C CA . ALA A 1 96 ? 9.556 -0.831 -15.256 1.00 90.44 96 ALA A CA 1
ATOM 774 C C . ALA A 1 96 ? 10.777 0.014 -14.832 1.00 90.44 96 ALA A C 1
ATOM 776 O O . ALA A 1 96 ? 10.988 0.252 -13.639 1.00 90.44 96 ALA A O 1
ATOM 777 N N . MET A 1 97 ? 11.565 0.502 -15.795 1.00 91.00 97 MET A N 1
ATOM 778 C CA . MET A 1 97 ? 12.681 1.424 -15.558 1.00 91.00 97 MET A CA 1
ATOM 779 C C . MET A 1 97 ? 12.216 2.801 -15.067 1.00 91.00 97 MET A C 1
ATOM 781 O O . MET A 1 97 ? 12.797 3.354 -14.129 1.00 91.00 97 MET A O 1
ATOM 785 N N . GLU A 1 98 ? 11.164 3.359 -15.667 1.00 90.69 98 GLU A N 1
ATOM 786 C CA . GLU A 1 98 ? 10.579 4.632 -15.238 1.00 90.69 98 GLU A CA 1
ATOM 787 C C . GLU A 1 98 ? 10.029 4.546 -13.810 1.00 90.69 98 GLU A C 1
ATOM 789 O O . GLU A 1 98 ? 10.332 5.411 -12.982 1.00 90.69 98 GLU A O 1
ATOM 794 N N . GLU A 1 99 ? 9.288 3.479 -13.484 1.00 87.81 99 GLU A N 1
ATOM 795 C CA . GLU A 1 99 ? 8.785 3.235 -12.126 1.00 87.81 99 GLU A CA 1
ATOM 796 C C . GLU A 1 99 ? 9.941 3.125 -11.121 1.00 87.81 99 GLU A C 1
ATOM 798 O O . GLU A 1 99 ? 9.909 3.733 -10.042 1.00 87.81 99 GLU A O 1
ATOM 803 N N . TYR A 1 100 ? 10.997 2.393 -11.486 1.00 88.06 100 TYR A N 1
ATOM 804 C CA . TYR A 1 100 ? 12.182 2.218 -10.657 1.00 88.06 100 TYR A CA 1
ATOM 805 C C . TYR A 1 100 ? 12.829 3.561 -10.276 1.00 88.06 100 TYR A C 1
ATOM 807 O O . TYR A 1 100 ? 13.070 3.822 -9.090 1.00 88.06 100 TYR A O 1
ATOM 815 N N . TYR A 1 101 ? 13.067 4.451 -11.244 1.00 86.44 101 TYR A N 1
ATOM 816 C CA . TYR A 1 101 ? 13.676 5.755 -10.964 1.00 86.44 101 TYR A CA 1
ATOM 817 C C . TYR A 1 101 ? 12.710 6.749 -10.319 1.00 86.44 101 TYR A C 1
ATOM 819 O O . TYR A 1 101 ? 13.133 7.538 -9.468 1.00 86.44 101 TYR A O 1
ATOM 827 N N . ALA A 1 102 ? 11.415 6.687 -10.634 1.00 86.38 102 ALA A N 1
ATOM 828 C CA . ALA A 1 102 ? 10.403 7.462 -9.923 1.00 86.38 102 ALA A CA 1
ATOM 829 C C . ALA A 1 102 ? 10.418 7.143 -8.417 1.00 86.38 102 ALA A C 1
ATOM 831 O O . ALA A 1 102 ? 10.380 8.058 -7.592 1.00 86.38 102 ALA A O 1
ATOM 832 N N . ASN A 1 103 ? 10.573 5.866 -8.053 1.00 82.69 103 ASN A N 1
ATOM 833 C CA . ASN A 1 103 ? 10.649 5.426 -6.659 1.00 82.69 103 ASN A CA 1
ATOM 834 C C . ASN A 1 103 ? 12.001 5.744 -5.978 1.00 82.69 103 ASN A C 1
ATOM 836 O O . ASN A 1 103 ? 12.039 5.933 -4.760 1.00 82.69 103 ASN A O 1
ATOM 840 N N . LYS A 1 104 ? 13.110 5.834 -6.732 1.00 80.19 104 LYS A N 1
ATOM 841 C CA . LYS A 1 104 ? 14.447 6.201 -6.207 1.00 80.19 104 LYS A CA 1
ATOM 842 C C . LYS A 1 104 ? 14.751 7.703 -6.209 1.00 80.19 104 LYS A C 1
ATOM 844 O O . LYS A 1 104 ? 15.784 8.091 -5.664 1.00 80.19 104 LYS A O 1
ATOM 849 N N . ARG A 1 105 ? 13.868 8.554 -6.747 1.00 76.25 105 ARG A N 1
ATOM 850 C CA . ARG A 1 105 ? 14.088 10.009 -6.889 1.00 76.25 105 ARG A CA 1
ATOM 851 C C . ARG A 1 105 ? 14.593 10.678 -5.604 1.00 76.25 105 ARG A C 1
ATOM 853 O O . ARG A 1 105 ? 15.584 11.394 -5.654 1.00 76.25 105 ARG A O 1
ATOM 860 N N . GLY A 1 106 ? 13.969 10.394 -4.458 1.00 72.19 106 GLY A N 1
ATOM 861 C CA . GLY A 1 106 ? 14.377 10.977 -3.172 1.00 72.19 106 GLY A CA 1
ATOM 862 C C . GLY A 1 106 ? 15.750 10.507 -2.671 1.00 72.19 106 GLY A C 1
ATOM 863 O O . GLY A 1 106 ? 16.438 11.258 -1.992 1.00 72.19 106 GLY A O 1
ATOM 864 N N . LEU A 1 107 ? 16.178 9.292 -3.035 1.00 70.62 107 LEU A N 1
ATOM 865 C CA . LEU A 1 107 ? 17.510 8.779 -2.697 1.00 70.62 107 LEU A CA 1
ATOM 866 C C . LEU A 1 107 ? 18.583 9.447 -3.566 1.00 70.62 107 LEU A C 1
ATOM 868 O O . LEU A 1 107 ? 19.615 9.866 -3.063 1.00 70.62 107 LEU A O 1
ATOM 872 N N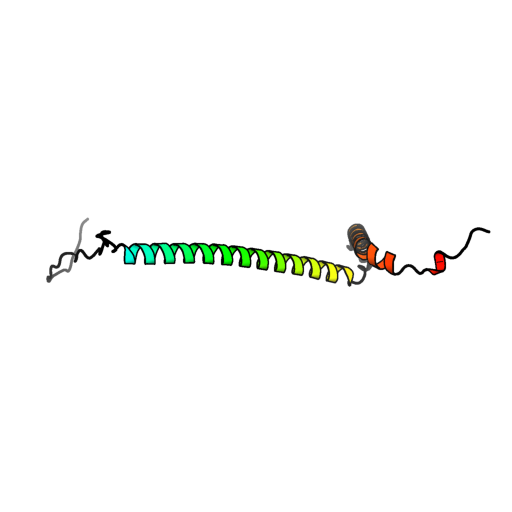 . MET A 1 108 ? 18.305 9.594 -4.865 1.00 71.25 108 MET A N 1
ATOM 873 C CA . MET A 1 108 ? 19.208 10.268 -5.800 1.00 71.25 108 MET A CA 1
ATOM 874 C C . MET A 1 108 ? 19.369 11.756 -5.510 1.00 71.25 108 MET A C 1
ATOM 876 O O . MET A 1 108 ? 20.422 12.313 -5.781 1.00 71.25 108 MET A O 1
ATOM 880 N N . GLU A 1 109 ? 18.326 12.415 -5.009 1.00 68.94 109 GLU A N 1
ATOM 881 C CA . GLU A 1 109 ? 18.379 13.832 -4.652 1.00 68.94 109 GLU A CA 1
ATOM 882 C C . GLU A 1 109 ? 19.230 14.081 -3.401 1.00 68.94 109 GLU A C 1
ATOM 884 O O . GLU A 1 109 ? 19.947 15.075 -3.353 1.00 68.94 109 GLU A O 1
ATOM 889 N N . ALA A 1 110 ? 19.216 13.144 -2.447 1.00 67.31 110 ALA A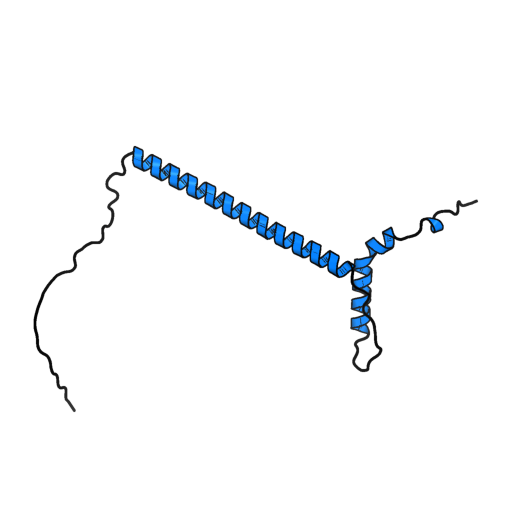 N 1
ATOM 890 C CA . ALA A 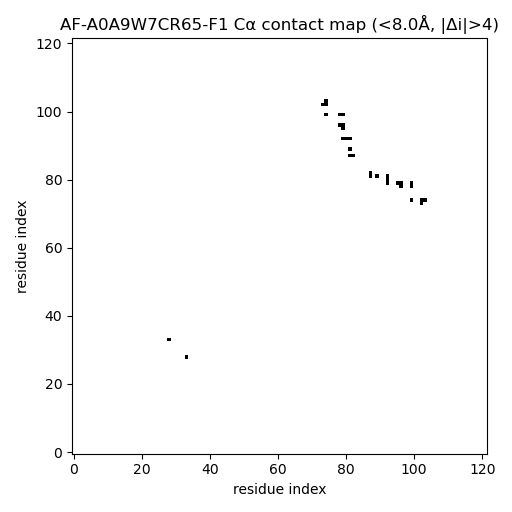1 110 ? 20.053 13.181 -1.249 1.00 67.31 110 ALA A CA 1
ATOM 891 C C . ALA A 1 110 ? 21.535 12.851 -1.517 1.00 67.31 110 ALA A C 1
ATOM 893 O O . ALA A 1 110 ? 22.390 13.272 -0.747 1.00 67.31 110 ALA A O 1
ATOM 894 N N . ASP A 1 111 ? 21.837 12.119 -2.594 1.00 65.06 111 ASP A N 1
ATOM 895 C CA . ASP A 1 111 ? 23.198 11.697 -2.970 1.00 65.06 111 ASP A CA 1
ATOM 896 C C . ASP A 1 111 ? 23.863 12.652 -3.988 1.00 65.06 111 ASP A C 1
ATOM 898 O O . ASP A 1 111 ? 24.915 12.365 -4.562 1.00 65.06 111 ASP A O 1
ATOM 902 N N . LYS A 1 112 ? 23.244 13.814 -4.255 1.00 65.19 112 LYS A N 1
ATOM 903 C CA . LYS A 1 112 ? 23.851 14.854 -5.094 1.00 65.19 112 LYS A CA 1
ATOM 904 C C . LYS A 1 112 ? 25.009 15.499 -4.339 1.00 65.19 112 LYS A C 1
ATOM 906 O O . LYS A 1 112 ? 24.834 16.050 -3.261 1.00 65.19 112 LYS A O 1
ATOM 911 N N . SER A 1 113 ? 26.194 15.454 -4.939 1.00 68.00 113 SER A N 1
ATOM 912 C CA . SER A 1 113 ? 27.394 16.086 -4.391 1.00 68.00 113 SER A CA 1
ATOM 913 C C . SER A 1 113 ? 27.258 17.614 -4.336 1.00 68.00 113 SER A C 1
ATOM 915 O O . SER A 1 113 ? 26.944 18.248 -5.345 1.00 68.00 113 SER A O 1
ATOM 917 N N . ASP A 1 114 ? 27.613 18.205 -3.191 1.00 66.94 114 ASP A N 1
ATOM 918 C CA . ASP A 1 114 ? 27.715 19.661 -2.987 1.00 66.94 114 ASP A CA 1
ATOM 919 C C . ASP A 1 114 ? 28.735 20.351 -3.914 1.00 66.94 114 ASP A C 1
ATOM 921 O O . ASP A 1 114 ? 28.751 21.577 -4.031 1.00 66.94 114 ASP A O 1
ATOM 925 N N . PHE A 1 115 ? 29.575 19.579 -4.610 1.00 60.59 115 PHE A N 1
ATOM 926 C CA . PHE A 1 115 ? 30.610 20.084 -5.511 1.00 60.59 115 PHE A CA 1
ATOM 927 C C . PHE A 1 115 ? 30.053 20.927 -6.676 1.00 60.59 115 PHE A C 1
ATOM 929 O O . PHE A 1 115 ? 30.747 21.796 -7.196 1.00 60.59 115 PHE A O 1
ATOM 936 N N . VAL A 1 116 ? 28.792 20.722 -7.077 1.00 56.72 116 VAL A N 1
ATOM 937 C CA . VAL A 1 116 ? 28.160 21.463 -8.189 1.00 56.72 116 VAL A CA 1
ATOM 938 C C . VAL A 1 116 ? 27.644 22.848 -7.764 1.00 56.72 116 VAL A C 1
ATOM 940 O O . VAL A 1 116 ? 27.436 23.713 -8.613 1.00 56.72 116 VAL A O 1
ATOM 943 N N . THR A 1 117 ? 27.493 23.114 -6.464 1.00 57.88 117 THR A N 1
ATOM 944 C CA . THR A 1 117 ? 26.886 24.360 -5.952 1.00 57.88 117 THR A CA 1
ATOM 945 C C .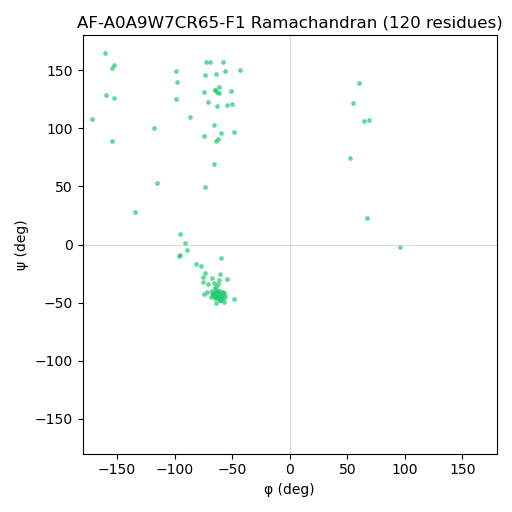 THR A 1 117 ? 27.908 25.478 -5.703 1.00 57.88 117 THR A C 1
ATOM 947 O O . THR A 1 117 ? 27.542 26.566 -5.261 1.00 57.88 117 THR A O 1
ATOM 950 N N . GLN A 1 118 ? 29.196 25.244 -5.978 1.00 54.69 118 GLN A N 1
ATOM 951 C CA . GLN A 1 118 ? 30.285 26.136 -5.572 1.00 54.69 118 GLN A CA 1
ATOM 952 C C . GLN A 1 118 ? 31.023 26.785 -6.754 1.00 54.69 118 GLN A C 1
ATOM 954 O O . GLN A 1 118 ? 32.246 26.765 -6.826 1.00 54.69 118 GLN A O 1
ATOM 959 N N . TYR A 1 119 ? 30.287 27.429 -7.662 1.00 56.41 119 TYR A N 1
ATOM 960 C CA . TYR A 1 119 ? 30.853 28.509 -8.475 1.00 56.41 119 TYR A CA 1
ATOM 961 C C . TYR A 1 119 ? 30.092 29.800 -8.167 1.00 56.41 119 TYR A C 1
ATOM 963 O O . TYR A 1 119 ? 28.977 29.973 -8.664 1.00 56.41 119 TYR A O 1
ATOM 971 N N . PRO A 1 120 ? 30.634 30.706 -7.330 1.00 56.56 120 PRO A N 1
ATOM 972 C CA . PRO A 1 120 ? 30.079 32.045 -7.243 1.00 56.56 120 PRO A CA 1
ATOM 973 C C . PRO A 1 120 ? 30.247 32.717 -8.609 1.00 56.56 120 PRO A C 1
ATOM 975 O O . PRO A 1 120 ? 31.327 32.675 -9.200 1.00 56.56 120 PRO A O 1
ATOM 978 N N . ALA A 1 121 ? 29.165 33.311 -9.113 1.00 52.53 121 ALA A N 1
ATOM 979 C CA . ALA A 1 121 ? 29.240 34.245 -10.224 1.00 52.53 121 ALA A CA 1
ATOM 980 C C . ALA A 1 121 ? 30.242 35.350 -9.850 1.00 52.53 121 ALA A C 1
ATOM 982 O O . ALA A 1 121 ? 30.077 35.997 -8.813 1.00 52.53 121 ALA A O 1
ATOM 983 N N . VAL A 1 122 ? 31.298 35.488 -10.653 1.00 54.47 122 VAL A N 1
ATOM 984 C CA . VAL A 1 122 ? 32.263 36.594 -10.579 1.00 54.47 122 VAL A CA 1
ATOM 985 C C . VAL A 1 122 ? 31.690 37.793 -11.316 1.00 54.47 122 VAL A C 1
ATOM 987 O O . VAL A 1 122 ? 31.147 37.576 -12.424 1.00 54.47 122 VAL A O 1
#

Radius of gyration: 38.84 Å; Cα contacts (8 Å, |Δi|>4): 16; chains: 1; bounding box: 84×95×74 Å

Organism: NCBI:txid1490495

pLDDT: mean 74.85, std 20.69, range [34.75, 96.75]

Solvent-accessible surface area (backbone atoms only — not comparable to full-atom values): 7994 Å² total; per-residue (Å²): 134,87,80,90,83,90,87,83,83,89,84,88,82,91,76,78,82,80,88,67,81,78,69,77,67,87,78,67,72,49,74,68,54,45,51,53,49,55,52,51,52,51,49,52,52,54,51,53,52,52,51,51,52,51,50,52,52,49,52,51,48,54,52,50,52,50,52,54,51,53,52,56,55,67,60,69,58,77,79,80,81,84,86,84,49,93,89,61,58,65,68,60,50,50,52,53,44,50,54,50,49,66,66,37,44,72,60,57,63,71,68,57,67,72,78,80,77,72,69,79,88,126

Foldseek 3Di:
DDDDDDDDDDDDDDDDDPPPPCPVDPPDPDVVSVVVVVVVVVVVVVVVVVVVVVVVVVVVVVVVVVVVVVLVVLLPDDQDDDPVDDVDDPVVSVVSNVVNCVSCVVVVVVPDDPVVVPDDDD

Sequence (122 aa):
MAQTEAATPQEAHHEAPPAGTANVAPDAMSMQQLMIWLTQQQQMYQTQMQTQFQMQMQQTNNRFEHLLASQGERRKKDPPMYEGKFGEDLELWIFAMEEYYANKRGLMEADKSDFVTQYPAV